Protein AF-A0A2R5LBJ6-F1 (afdb_monomer_lite)

Foldseek 3Di:
DVLQQWDWDADPQQKIFIWHQDPNDIDTPDIDDPSPFHWPDWDQPPNNQWMWTATPVRDIWIAGPVGHTPDD

Radius of gyration: 11.93 Å; chains: 1; bounding box: 28×23×32 Å

Structure (mmCIF, N/CA/C/O backbone):
data_AF-A0A2R5LBJ6-F1
#
_entry.id   AF-A0A2R5LBJ6-F1
#
loop_
_atom_site.group_PDB
_atom_site.id
_atom_site.type_symbol
_atom_site.label_atom_id
_atom_site.label_alt_id
_atom_site.label_comp_id
_atom_site.label_asym_id
_atom_site.label_entity_id
_atom_site.label_seq_id
_atom_site.pdbx_PDB_ins_code
_atom_site.Cartn_x
_atom_site.Cartn_y
_atom_site.Cartn_z
_atom_site.occupancy
_atom_site.B_iso_or_equiv
_atom_site.auth_seq_id
_atom_site.auth_comp_id
_atom_site.auth_asym_id
_atom_site.auth_atom_id
_atom_site.pdbx_PDB_model_num
ATOM 1 N N . ASN A 1 1 ? -7.367 -4.121 6.482 1.00 85.19 1 ASN A N 1
ATOM 2 C CA . ASN A 1 1 ? -6.532 -4.689 7.555 1.00 85.19 1 ASN A CA 1
ATOM 3 C C . ASN A 1 1 ? -7.309 -4.623 8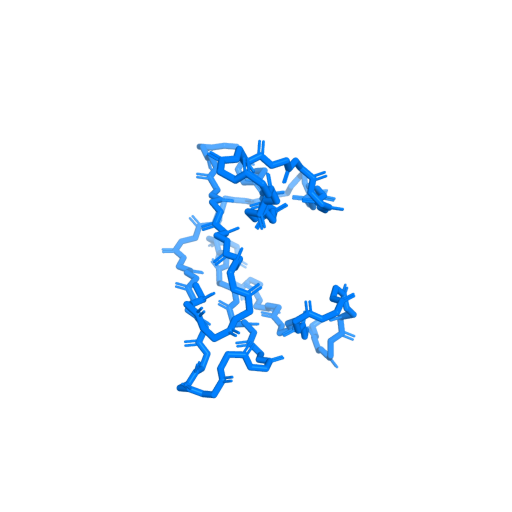.869 1.00 85.19 1 ASN A C 1
ATOM 5 O O . ASN A 1 1 ? -7.235 -3.632 9.588 1.00 85.19 1 ASN A O 1
ATOM 9 N N . THR A 1 2 ? -8.128 -5.640 9.143 1.00 86.00 2 THR A N 1
ATOM 10 C CA . THR A 1 2 ? -9.047 -5.660 10.297 1.00 86.00 2 THR A CA 1
ATOM 11 C C . THR A 1 2 ? -8.311 -5.721 11.634 1.00 86.00 2 THR A C 1
ATOM 13 O O . THR A 1 2 ? -8.756 -5.083 12.581 1.00 86.00 2 THR A O 1
ATOM 16 N N . HIS A 1 3 ? -7.158 -6.396 11.688 1.00 90.62 3 HIS A N 1
ATOM 17 C CA . HIS A 1 3 ? -6.317 -6.496 12.886 1.00 90.62 3 HIS A CA 1
ATOM 18 C C . HIS A 1 3 ? -5.873 -5.131 13.424 1.00 90.62 3 HIS A C 1
ATOM 20 O O . HIS A 1 3 ? -5.818 -4.938 14.633 1.00 90.62 3 HIS A O 1
ATOM 26 N N . PHE A 1 4 ? -5.611 -4.179 12.527 1.00 94.75 4 PHE A N 1
ATOM 27 C CA . PHE A 1 4 ? -5.135 -2.837 12.875 1.00 94.75 4 PHE A CA 1
ATOM 28 C C . PHE A 1 4 ? -6.191 -1.750 12.698 1.00 94.75 4 PHE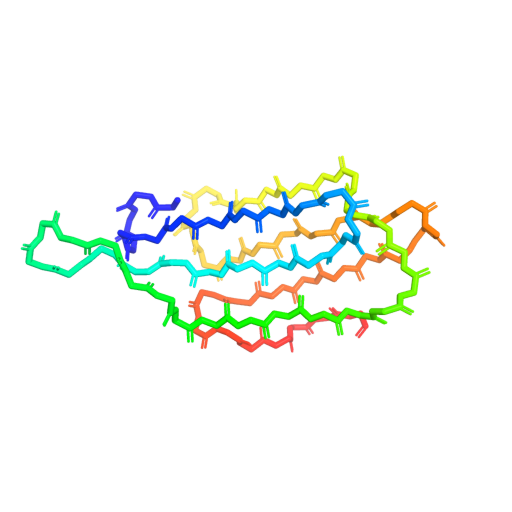 A C 1
ATOM 30 O O . PHE A 1 4 ? -5.888 -0.576 12.871 1.00 94.75 4 PHE A O 1
ATOM 37 N N . GLN A 1 5 ? -7.420 -2.126 12.328 1.00 96.00 5 GLN A N 1
ATOM 38 C CA . GLN A 1 5 ? -8.489 -1.182 11.992 1.00 96.00 5 GLN A CA 1
ATOM 39 C C . GLN A 1 5 ? -8.061 -0.162 10.920 1.00 96.00 5 GLN A C 1
ATOM 41 O O . GLN A 1 5 ? -8.435 1.010 10.961 1.00 96.00 5 GLN A O 1
ATOM 46 N N . LYS A 1 6 ? -7.271 -0.632 9.944 1.00 96.56 6 LYS A N 1
ATOM 47 C CA . LYS A 1 6 ? -6.781 0.173 8.823 1.00 96.56 6 LYS A CA 1
ATOM 48 C C . LYS A 1 6 ? -7.407 -0.248 7.503 1.00 96.56 6 LYS A C 1
ATOM 50 O O . LYS A 1 6 ? -7.590 -1.445 7.233 1.00 96.56 6 LYS A O 1
ATOM 55 N N . LEU A 1 7 ? -7.668 0.729 6.647 1.00 97.19 7 LEU A N 1
ATOM 56 C CA . LEU A 1 7 ? -8.082 0.547 5.258 1.00 97.19 7 LEU A CA 1
ATOM 57 C C . LEU A 1 7 ? -7.026 1.182 4.354 1.00 97.19 7 LEU A C 1
ATOM 59 O O . LEU A 1 7 ? -6.489 2.232 4.675 1.00 97.19 7 LEU A O 1
ATOM 63 N N . THR A 1 8 ? -6.722 0.554 3.224 1.00 97.88 8 THR A N 1
ATOM 64 C CA . THR A 1 8 ? -5.832 1.138 2.215 1.00 97.88 8 THR A CA 1
ATOM 65 C C . THR A 1 8 ? -6.594 1.222 0.912 1.00 97.88 8 THR A C 1
ATOM 67 O O . THR A 1 8 ? -7.159 0.221 0.471 1.00 97.88 8 THR A O 1
ATOM 70 N N . SER A 1 9 ? -6.620 2.405 0.315 1.00 98.19 9 SER A N 1
ATOM 71 C CA . SER A 1 9 ? -7.271 2.666 -0.966 1.00 98.19 9 SER A CA 1
ATOM 72 C C . SER A 1 9 ? -6.287 3.287 -1.945 1.00 98.19 9 SER A C 1
ATOM 74 O O . SER A 1 9 ? -5.324 3.932 -1.530 1.00 98.19 9 SER A O 1
ATOM 76 N N . SER A 1 10 ? -6.567 3.142 -3.238 1.00 98.31 10 SER A N 1
ATOM 77 C CA . SER A 1 10 ? -5.883 3.880 -4.295 1.00 98.31 10 SER A CA 1
ATOM 78 C C . SER A 1 10 ? -6.873 4.436 -5.312 1.00 98.31 10 SER A C 1
ATOM 80 O O . SER A 1 10 ? -7.927 3.834 -5.521 1.00 98.31 10 SER A O 1
ATOM 82 N N . ASP A 1 11 ? -6.528 5.544 -5.962 1.00 97.50 11 ASP A N 1
ATOM 83 C CA . ASP A 1 11 ? -7.326 6.136 -7.039 1.00 97.50 11 ASP A CA 1
ATOM 84 C C . ASP A 1 11 ? -6.747 5.859 -8.444 1.00 97.50 11 ASP A C 1
ATOM 86 O O . ASP A 1 11 ? -5.725 5.188 -8.613 1.00 97.50 11 ASP A O 1
ATOM 90 N N . GLN A 1 12 ? -7.412 6.406 -9.465 1.00 96.81 12 GLN A N 1
ATOM 91 C CA . GLN A 1 12 ? -7.023 6.291 -10.876 1.00 96.81 12 GLN A CA 1
ATOM 92 C C . GLN A 1 12 ? -5.699 6.988 -11.238 1.00 96.81 12 GLN A C 1
ATOM 94 O O . GLN A 1 12 ? -5.164 6.738 -12.314 1.00 96.81 12 GLN A O 1
ATOM 99 N N . ASN A 1 13 ? -5.170 7.851 -10.367 1.00 96.81 13 ASN A N 1
ATOM 100 C CA . ASN A 1 13 ? -3.903 8.558 -10.559 1.00 96.81 13 ASN A CA 1
ATOM 101 C C . ASN A 1 13 ? -2.742 7.880 -9.808 1.00 96.81 13 ASN A C 1
ATOM 103 O O . ASN A 1 13 ? -1.599 8.324 -9.906 1.00 96.81 13 ASN A O 1
ATOM 107 N N . GLY A 1 14 ? -3.016 6.806 -9.059 1.00 97.00 14 GLY A N 1
ATOM 108 C CA . GLY A 1 14 ? -2.026 6.120 -8.231 1.00 97.00 14 GLY A CA 1
ATOM 109 C C . GLY A 1 14 ? -1.7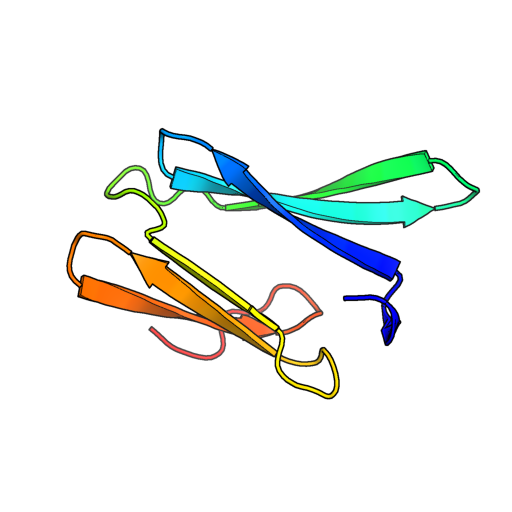94 6.770 -6.865 1.00 97.00 14 GLY A C 1
ATOM 110 O O . GLY A 1 14 ? -0.824 6.407 -6.193 1.00 97.00 14 GLY A O 1
ATOM 111 N N . LEU A 1 15 ? -2.662 7.696 -6.437 1.00 97.88 15 LEU A N 1
ATOM 112 C CA . LEU A 1 15 ? -2.673 8.207 -5.067 1.00 97.88 15 LEU A CA 1
ATOM 113 C C . LEU A 1 15 ? -3.099 7.080 -4.133 1.00 97.88 15 LEU A C 1
ATOM 115 O O . LEU A 1 15 ? -4.134 6.460 -4.358 1.00 97.88 15 LEU A O 1
ATOM 119 N N . ILE A 1 16 ? -2.325 6.837 -3.080 1.00 98.12 16 ILE A N 1
ATOM 120 C CA . ILE A 1 16 ? -2.644 5.865 -2.036 1.00 98.12 16 ILE A CA 1
ATOM 121 C C . ILE A 1 16 ? -2.963 6.615 -0.751 1.00 98.12 16 ILE A C 1
ATOM 123 O O . ILE A 1 16 ? -2.197 7.489 -0.341 1.00 98.12 16 ILE A O 1
ATOM 127 N N . ILE A 1 17 ? -4.054 6.222 -0.096 1.00 98.06 17 ILE A N 1
ATOM 128 C CA . ILE A 1 17 ? -4.413 6.692 1.243 1.00 98.06 17 ILE A CA 1
ATOM 129 C C . ILE A 1 17 ? -4.510 5.483 2.169 1.00 98.06 17 ILE A C 1
ATOM 131 O O . ILE A 1 17 ? -5.179 4.490 1.859 1.00 98.06 17 ILE A O 1
ATOM 135 N N . VAL A 1 18 ? -3.831 5.568 3.309 1.00 97.44 18 VAL A N 1
ATOM 136 C CA . VAL A 1 18 ? -4.056 4.682 4.450 1.00 97.44 18 VAL A CA 1
ATOM 137 C C . VAL A 1 18 ? -4.963 5.408 5.426 1.00 97.44 18 VAL A C 1
ATOM 139 O O . VAL A 1 18 ? -4.665 6.520 5.854 1.00 97.44 18 VAL A O 1
ATOM 142 N N . TRP A 1 19 ? -6.071 4.762 5.759 1.00 97.69 19 TRP A N 1
ATOM 143 C CA . TRP A 1 19 ? -7.074 5.256 6.683 1.00 97.69 19 TRP A CA 1
ATOM 144 C C . TRP A 1 19 ? -6.982 4.502 8.002 1.00 97.69 19 TRP A C 1
ATOM 146 O O . TRP A 1 19 ? -6.828 3.277 7.999 1.00 97.69 19 TRP A O 1
ATOM 156 N N . MET A 1 20 ? -7.184 5.208 9.109 1.00 96.88 20 MET A N 1
ATOM 157 C CA . MET A 1 20 ? -7.380 4.625 10.434 1.00 96.88 20 MET A CA 1
ATOM 158 C C . MET A 1 20 ? -8.826 4.820 10.890 1.00 96.88 20 MET A C 1
ATOM 160 O O . MET A 1 20 ? -9.383 5.914 10.769 1.00 96.88 20 MET A O 1
ATOM 164 N N . LEU A 1 21 ? -9.447 3.768 11.420 1.00 96.06 21 LEU A N 1
ATOM 165 C CA . LEU A 1 21 ? -10.747 3.876 12.071 1.00 96.06 21 LEU A CA 1
ATOM 166 C C . LEU A 1 21 ? -10.528 4.302 13.522 1.00 96.06 21 LEU A C 1
ATOM 168 O O . LEU A 1 21 ? -9.924 3.581 14.312 1.00 96.06 21 LEU A O 1
ATOM 172 N N . TYR A 1 22 ? -11.045 5.466 13.890 1.00 93.56 22 TYR A N 1
ATOM 173 C CA . TYR A 1 22 ? -10.973 5.983 15.249 1.00 93.56 22 TYR A CA 1
ATOM 174 C C . TYR A 1 22 ? -12.352 6.467 15.687 1.00 93.56 22 TYR A C 1
ATOM 176 O O . TYR A 1 22 ? -12.984 7.278 15.017 1.00 93.56 22 TYR A O 1
ATOM 184 N N . LYS A 1 23 ? -12.849 5.943 16.815 1.00 95.06 23 LYS A N 1
ATOM 185 C CA . LYS A 1 23 ? -14.165 6.301 17.384 1.00 95.06 23 LYS A CA 1
ATOM 186 C C . LYS A 1 23 ? -15.326 6.253 16.369 1.00 95.06 23 LYS A C 1
ATOM 188 O O . LYS A 1 23 ? -16.221 7.088 16.409 1.00 95.06 23 LYS A O 1
ATOM 193 N N . GLY A 1 24 ? -15.313 5.263 15.474 1.00 95.25 24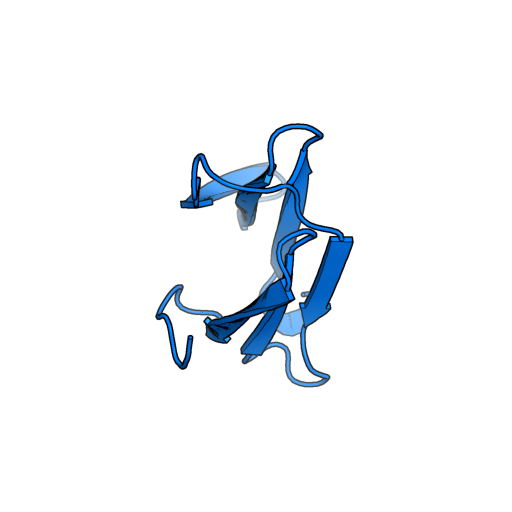 GLY A N 1
ATOM 194 C CA . GLY A 1 24 ? -16.369 5.059 14.473 1.00 95.25 24 GLY A CA 1
ATOM 195 C C . GLY A 1 24 ? -16.234 5.899 13.199 1.00 95.25 24 GLY A C 1
ATOM 196 O O . GLY A 1 24 ? -17.066 5.756 12.308 1.00 95.25 24 GLY A O 1
ATOM 197 N N . SER A 1 25 ? -15.180 6.709 13.080 1.00 97.12 25 SER A N 1
ATOM 198 C CA . SER A 1 25 ? -14.910 7.549 11.910 1.00 97.12 25 SER A CA 1
ATOM 199 C C . SER A 1 25 ? -13.568 7.196 11.273 1.00 97.12 25 SER A C 1
ATOM 201 O O . SER A 1 25 ? -12.615 6.845 11.968 1.00 97.12 25 SER A O 1
ATOM 203 N N . TRP A 1 26 ? -13.490 7.285 9.946 1.00 97.06 26 TRP A N 1
ATOM 204 C CA . TRP A 1 26 ? -12.250 7.077 9.199 1.00 97.06 26 TRP A CA 1
ATOM 205 C C . TRP A 1 26 ? -11.468 8.383 9.071 1.00 97.06 26 TRP A C 1
ATOM 207 O O . TRP A 1 26 ? -12.039 9.412 8.715 1.00 97.06 26 TRP A O 1
ATOM 217 N N . TYR A 1 27 ? -10.165 8.315 9.332 1.00 97.25 27 TYR A N 1
ATOM 218 C CA . TYR A 1 27 ? -9.233 9.435 9.219 1.00 97.25 27 TYR A CA 1
ATOM 219 C C . TYR A 1 27 ? -8.067 9.064 8.314 1.00 97.25 27 TYR A C 1
ATOM 221 O O . TYR A 1 27 ? -7.616 7.919 8.330 1.00 97.25 27 TYR A O 1
ATOM 229 N N . GLU A 1 28 ? -7.571 10.034 7.555 1.00 97.31 28 GLU A N 1
ATOM 230 C CA . GLU A 1 28 ? -6.353 9.896 6.759 1.00 97.31 28 GLU A CA 1
ATOM 231 C C . GLU A 1 28 ? -5.147 9.804 7.698 1.00 97.31 28 GLU A C 1
ATOM 233 O O . GLU A 1 28 ? -4.863 10.724 8.461 1.00 97.31 28 GLU A O 1
ATOM 238 N N . GLU A 1 29 ? -4.450 8.675 7.664 1.00 95.75 29 GLU A N 1
ATOM 239 C CA . GLU A 1 29 ? -3.254 8.438 8.473 1.00 95.75 29 GLU A CA 1
ATOM 240 C C . GLU A 1 29 ? -1.980 8.684 7.660 1.00 95.75 29 GLU A C 1
ATOM 242 O O . GLU A 1 29 ? -1.022 9.276 8.151 1.00 95.75 29 GLU A O 1
ATOM 247 N N . MET A 1 30 ? -1.965 8.234 6.403 1.00 95.06 30 MET A N 1
ATOM 248 C CA . MET A 1 30 ? -0.825 8.390 5.503 1.00 95.06 30 MET A CA 1
ATOM 249 C C . MET A 1 30 ? -1.297 8.584 4.068 1.00 95.06 30 MET A C 1
ATOM 251 O O . MET A 1 30 ? -2.229 7.920 3.611 1.00 95.06 30 MET A O 1
ATOM 255 N N . ILE A 1 31 ? -0.585 9.441 3.341 1.00 96.19 31 ILE A N 1
ATOM 256 C CA . ILE A 1 31 ? -0.772 9.659 1.911 1.00 96.19 31 ILE A CA 1
ATOM 257 C C . ILE A 1 31 ? 0.541 9.334 1.205 1.00 96.19 31 ILE A C 1
ATOM 259 O O . ILE A 1 31 ? 1.592 9.866 1.559 1.00 96.19 31 ILE A O 1
ATOM 263 N N . ASN A 1 32 ? 0.481 8.477 0.189 1.00 94.62 32 ASN A N 1
ATOM 264 C CA . ASN A 1 32 ? 1.619 8.179 -0.668 1.00 94.62 32 ASN A CA 1
ATOM 265 C C . ASN A 1 32 ? 1.249 8.447 -2.123 1.00 94.62 32 ASN A C 1
ATOM 267 O O . ASN A 1 32 ? 0.354 7.813 -2.680 1.00 94.62 32 ASN A O 1
ATOM 271 N N . ASN A 1 33 ? 1.980 9.366 -2.744 1.00 94.69 33 ASN A N 1
ATOM 272 C CA . ASN A 1 33 ? 1.823 9.684 -4.150 1.00 94.69 33 ASN A CA 1
ATOM 273 C C . ASN A 1 33 ? 3.176 9.596 -4.849 1.00 94.69 33 ASN A C 1
ATOM 275 O O . ASN A 1 33 ? 4.076 10.400 -4.609 1.00 94.69 33 ASN A O 1
ATOM 279 N N . ARG A 1 34 ? 3.308 8.609 -5.735 1.00 93.81 34 ARG A N 1
ATOM 280 C CA . ARG A 1 34 ? 4.538 8.396 -6.498 1.00 93.81 34 ARG A CA 1
ATOM 281 C C . ARG A 1 34 ? 4.614 9.277 -7.751 1.00 93.81 34 ARG A C 1
ATOM 283 O O . ARG A 1 34 ? 5.682 9.347 -8.347 1.00 93.81 34 ARG A O 1
ATOM 290 N N . ASN A 1 35 ? 3.507 9.914 -8.156 1.00 94.62 35 ASN A N 1
ATOM 291 C CA . ASN A 1 35 ? 3.386 10.776 -9.343 1.00 94.62 35 ASN A CA 1
ATOM 292 C C . ASN A 1 35 ? 4.020 10.178 -10.615 1.00 94.62 35 ASN A C 1
ATOM 294 O O . ASN A 1 35 ? 4.600 10.893 -11.428 1.00 94.62 35 ASN A O 1
ATOM 298 N N . LYS A 1 36 ? 3.972 8.848 -10.760 1.00 95.44 36 LYS A N 1
ATOM 299 C CA . LYS A 1 36 ? 4.719 8.132 -11.806 1.00 95.44 36 LYS A CA 1
ATOM 300 C C . LYS A 1 36 ? 3.922 7.037 -12.497 1.00 95.44 36 LYS A C 1
ATOM 302 O O . LYS A 1 36 ? 4.067 6.853 -13.697 1.00 95.44 36 LYS A O 1
ATOM 307 N N . SER A 1 37 ? 3.128 6.281 -11.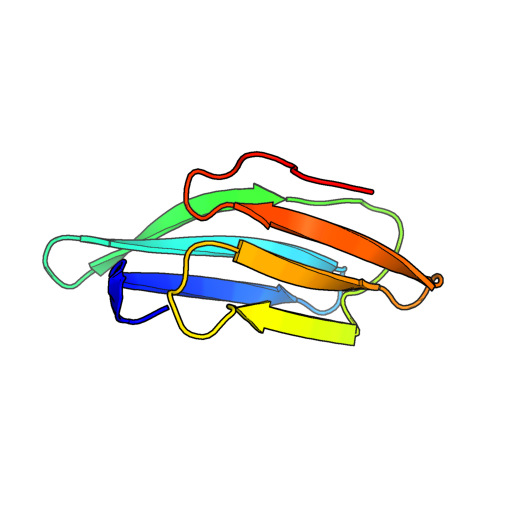748 1.00 97.19 37 SER A N 1
ATOM 308 C CA . SER A 1 37 ? 2.358 5.161 -12.280 1.00 97.19 37 SER A CA 1
ATOM 309 C C . SER A 1 37 ? 1.168 4.861 -11.375 1.00 97.19 37 SER A C 1
ATOM 311 O O . SER A 1 37 ? 1.155 5.265 -10.209 1.00 97.19 37 SER A O 1
ATOM 313 N N . VAL A 1 38 ? 0.189 4.146 -11.918 1.00 98.19 38 VAL A N 1
ATOM 314 C CA . VAL A 1 38 ? -1.033 3.745 -11.221 1.00 98.19 38 VAL A CA 1
ATOM 315 C C . VAL A 1 38 ? -0.839 2.422 -10.488 1.00 98.19 38 VAL A C 1
ATOM 317 O O . VAL A 1 38 ? -0.029 1.578 -10.882 1.00 98.19 38 VAL A O 1
ATOM 320 N N . VAL A 1 39 ? -1.597 2.233 -9.412 1.00 98.31 39 VAL A N 1
ATOM 321 C CA . VAL A 1 39 ? -1.598 0.989 -8.640 1.00 98.31 39 VAL A CA 1
ATOM 322 C C . VAL A 1 39 ? -2.436 -0.058 -9.369 1.00 98.31 39 VAL A C 1
ATOM 324 O O . VAL A 1 39 ? -3.593 0.189 -9.701 1.00 98.31 39 VAL A O 1
ATOM 327 N N . ARG A 1 40 ? -1.865 -1.242 -9.600 1.00 98.25 40 ARG A N 1
ATOM 328 C CA . ARG A 1 40 ? -2.560 -2.383 -10.221 1.00 98.25 40 ARG A CA 1
ATOM 329 C C . ARG A 1 40 ? -3.014 -3.428 -9.215 1.00 98.25 40 ARG A C 1
ATOM 331 O O . ARG A 1 40 ? -3.949 -4.172 -9.491 1.00 98.25 40 ARG A O 1
ATOM 338 N N . GLY A 1 41 ? -2.384 -3.475 -8.048 1.00 98.06 41 GLY A N 1
ATOM 339 C CA . GLY A 1 41 ? -2.764 -4.399 -6.992 1.00 98.06 41 GLY A CA 1
ATOM 340 C C . GLY A 1 41 ? -2.170 -4.005 -5.652 1.00 98.06 41 GLY A C 1
ATOM 341 O O . GLY A 1 41 ? -1.065 -3.466 -5.577 1.00 98.06 41 GLY A O 1
ATOM 342 N N . MET A 1 42 ? -2.919 -4.293 -4.593 1.00 97.69 42 MET A N 1
ATOM 343 C CA . MET A 1 42 ? -2.474 -4.141 -3.214 1.00 97.69 42 MET A CA 1
ATOM 344 C C . MET A 1 42 ? -2.982 -5.313 -2.396 1.00 97.69 42 MET A C 1
ATOM 346 O O . MET A 1 42 ? -4.140 -5.710 -2.529 1.00 97.69 42 MET A O 1
ATOM 350 N N . SER A 1 43 ? -2.135 -5.854 -1.531 1.00 98.12 43 SER A N 1
ATOM 351 C CA . SER A 1 43 ? -2.556 -6.890 -0.598 1.00 98.12 43 SER A CA 1
ATOM 352 C C . SER A 1 43 ? -1.793 -6.783 0.709 1.00 98.12 43 SER A C 1
ATOM 354 O O . SER A 1 43 ? -0.563 -6.707 0.722 1.00 98.12 43 SER A O 1
ATOM 356 N N . TRP A 1 44 ? -2.545 -6.769 1.805 1.00 98.12 44 TRP A N 1
ATOM 357 C CA . TRP A 1 44 ? -1.993 -6.982 3.134 1.00 98.12 44 TRP A CA 1
ATOM 358 C C . TRP A 1 44 ? -1.732 -8.475 3.320 1.00 98.12 44 TRP A C 1
ATOM 360 O O . TRP A 1 44 ? -2.545 -9.306 2.914 1.00 98.12 44 TRP A O 1
ATOM 370 N N . ASN A 1 45 ? -0.615 -8.823 3.949 1.00 97.19 45 ASN A N 1
ATOM 371 C CA . ASN A 1 45 ? -0.366 -10.202 4.347 1.00 97.19 45 ASN A CA 1
ATOM 372 C C . ASN A 1 45 ? -1.323 -10.633 5.480 1.00 97.19 45 ASN A C 1
ATOM 374 O O . ASN A 1 45 ? -2.019 -9.813 6.078 1.00 97.19 45 ASN A O 1
ATOM 378 N N . ALA A 1 46 ? -1.359 -11.936 5.771 1.00 96.81 46 ALA A N 1
ATOM 379 C CA . ALA A 1 46 ? -2.354 -12.528 6.671 1.00 96.81 46 ALA A CA 1
ATOM 380 C C . ALA A 1 46 ? -2.362 -11.927 8.089 1.00 96.81 46 ALA A C 1
ATOM 382 O O . ALA A 1 46 ? -3.425 -11.790 8.682 1.00 96.81 46 ALA A O 1
ATOM 383 N N . ASP A 1 47 ? -1.195 -11.546 8.616 1.00 96.88 47 ASP A N 1
ATOM 384 C CA . ASP A 1 47 ? -1.068 -10.916 9.937 1.00 96.88 47 ASP A CA 1
ATOM 385 C C . ASP A 1 47 ? -1.249 -9.385 9.908 1.00 96.88 47 ASP A C 1
ATOM 387 O O . ASP A 1 47 ? -1.220 -8.740 10.954 1.00 96.88 47 ASP A O 1
ATOM 391 N N . GLY A 1 48 ? -1.429 -8.790 8.725 1.00 97.19 48 GLY A N 1
ATOM 392 C CA . GLY A 1 48 ? -1.599 -7.353 8.540 1.00 97.19 48 GLY A CA 1
ATOM 393 C C . GLY A 1 48 ? -0.353 -6.510 8.824 1.00 97.19 48 GLY A C 1
ATOM 394 O O . GLY A 1 48 ? -0.477 -5.290 8.885 1.00 97.19 48 GLY A O 1
ATOM 395 N N . GLN A 1 49 ? 0.828 -7.104 9.004 1.00 97.75 49 GLN A N 1
ATOM 396 C CA . GLN A 1 49 ? 2.070 -6.379 9.302 1.00 97.75 49 GLN A CA 1
ATOM 397 C C . GLN A 1 49 ? 2.689 -5.726 8.073 1.00 97.75 49 GLN A C 1
ATOM 399 O O . GLN A 1 49 ? 3.445 -4.764 8.207 1.00 97.75 49 GLN A O 1
ATOM 404 N N . LYS A 1 50 ? 2.425 -6.273 6.884 1.00 98.06 50 LYS A N 1
ATOM 405 C CA . LYS A 1 50 ? 3.039 -5.847 5.627 1.00 98.06 50 LYS A CA 1
ATOM 406 C C . LYS A 1 50 ? 1.992 -5.696 4.541 1.00 98.06 50 LYS A C 1
ATOM 408 O O . LYS A 1 50 ? 1.058 -6.491 4.449 1.00 98.06 50 LYS A O 1
ATOM 413 N N . ILE A 1 51 ? 2.206 -4.725 3.670 1.00 98.31 51 ILE A N 1
ATOM 414 C CA . ILE A 1 51 ? 1.441 -4.547 2.443 1.00 98.31 51 ILE A CA 1
ATOM 415 C C . ILE A 1 51 ? 2.380 -4.644 1.246 1.00 98.31 51 ILE A C 1
ATOM 417 O O . ILE A 1 51 ? 3.446 -4.031 1.235 1.00 98.31 51 ILE A O 1
ATOM 421 N N . CYS A 1 52 ? 1.985 -5.422 0.243 1.00 98.44 52 CYS A N 1
ATOM 422 C CA . CYS A 1 52 ? 2.607 -5.419 -1.076 1.00 98.44 52 CYS A CA 1
ATOM 423 C C . CYS A 1 52 ? 1.772 -4.544 -2.012 1.00 98.44 52 CYS A C 1
ATOM 425 O O . CYS A 1 52 ? 0.546 -4.679 -2.044 1.00 98.44 52 CYS A O 1
ATOM 427 N N . ILE A 1 53 ? 2.432 -3.662 -2.759 1.00 98.38 53 ILE A N 1
ATOM 428 C CA . ILE A 1 53 ? 1.824 -2.741 -3.721 1.00 98.38 53 ILE A CA 1
ATOM 429 C C . ILE A 1 53 ? 2.545 -2.931 -5.053 1.00 98.38 53 ILE A C 1
ATOM 431 O O . ILE A 1 53 ? 3.765 -2.769 -5.120 1.00 98.38 53 ILE A O 1
ATOM 435 N N . VAL A 1 54 ? 1.799 -3.252 -6.107 1.00 98.38 54 VAL A N 1
ATOM 436 C CA . VAL A 1 54 ? 2.326 -3.414 -7.468 1.00 98.38 54 VAL A CA 1
ATOM 437 C C . VAL A 1 54 ? 1.780 -2.314 -8.375 1.00 98.38 54 VAL A C 1
ATOM 439 O O . VAL A 1 54 ? 0.581 -2.017 -8.364 1.00 98.38 54 VAL A O 1
ATOM 442 N N . TYR A 1 55 ? 2.666 -1.699 -9.151 1.00 98.50 55 TYR A N 1
ATOM 443 C CA . TYR A 1 55 ? 2.357 -0.605 -10.069 1.00 98.50 55 TYR A CA 1
ATOM 444 C C . TYR A 1 55 ? 2.382 -1.072 -11.522 1.00 98.50 55 TYR A C 1
ATOM 446 O O . TYR A 1 55 ? 3.003 -2.078 -11.865 1.00 98.50 55 TYR A O 1
ATOM 454 N N . ASP A 1 56 ? 1.731 -0.304 -12.391 1.00 98.38 56 ASP A N 1
ATOM 455 C CA . ASP A 1 56 ? 1.672 -0.590 -13.828 1.00 98.38 56 ASP A CA 1
ATOM 456 C C . ASP A 1 56 ? 3.032 -0.491 -14.532 1.00 98.38 56 ASP A C 1
ATOM 458 O O . ASP A 1 56 ? 3.271 -1.159 -15.530 1.00 98.38 56 ASP A O 1
ATOM 462 N N . ASP A 1 57 ? 3.952 0.315 -13.993 1.00 97.75 57 ASP A N 1
ATOM 463 C CA . ASP A 1 57 ? 5.316 0.467 -14.518 1.00 97.75 57 ASP A CA 1
ATOM 464 C C . ASP A 1 57 ? 6.262 -0.669 -14.086 1.00 97.75 57 ASP A C 1
ATOM 466 O O . ASP A 1 57 ? 7.474 -0.577 -14.281 1.00 97.75 57 ASP A O 1
ATOM 470 N N . GLY A 1 58 ? 5.725 -1.724 -13.465 1.00 97.56 58 GLY A N 1
ATOM 471 C CA . GLY A 1 58 ? 6.485 -2.857 -12.944 1.00 97.56 58 GLY A CA 1
ATOM 472 C C . GLY A 1 58 ? 7.158 -2.594 -11.596 1.00 97.56 58 GLY A C 1
ATOM 473 O O . GLY A 1 58 ? 7.793 -3.501 -11.057 1.00 97.56 58 GLY A O 1
ATOM 474 N N . ALA A 1 59 ? 7.028 -1.393 -11.018 1.00 97.50 59 ALA A N 1
ATOM 475 C CA . ALA A 1 59 ? 7.531 -1.138 -9.675 1.00 97.50 59 ALA A CA 1
ATOM 476 C C . ALA A 1 59 ? 6.723 -1.922 -8.634 1.00 97.50 59 ALA A C 1
ATOM 478 O O . ALA A 1 59 ? 5.499 -2.042 -8.719 1.00 97.50 59 ALA A O 1
ATOM 479 N N . VAL A 1 60 ? 7.416 -2.409 -7.609 1.00 97.81 60 VAL A N 1
ATOM 480 C CA . VAL A 1 60 ? 6.807 -3.094 -6.470 1.00 97.81 60 VAL A CA 1
ATOM 481 C C . VAL A 1 60 ? 7.346 -2.471 -5.191 1.00 97.81 60 VAL A C 1
ATOM 483 O O . VAL A 1 60 ? 8.538 -2.191 -5.081 1.00 97.81 60 VAL A O 1
ATOM 486 N N . ILE A 1 61 ? 6.461 -2.216 -4.235 1.00 97.38 61 ILE A N 1
ATOM 487 C CA . ILE A 1 61 ? 6.805 -1.680 -2.918 1.00 97.38 61 ILE A CA 1
ATOM 488 C C . ILE A 1 61 ? 6.272 -2.634 -1.860 1.00 97.38 61 ILE A C 1
ATOM 490 O O . ILE A 1 61 ? 5.135 -3.102 -1.951 1.00 97.38 61 ILE A O 1
ATOM 494 N N . VAL A 1 62 ? 7.082 -2.879 -0.832 1.00 98.12 62 VAL A N 1
ATOM 495 C CA . VAL A 1 62 ? 6.623 -3.520 0.400 1.00 98.12 62 VAL A CA 1
ATOM 496 C C . VAL A 1 62 ? 6.712 -2.505 1.530 1.00 98.12 62 VAL A C 1
ATOM 498 O O . VAL A 1 62 ? 7.794 -1.996 1.826 1.00 98.12 62 VAL A O 1
ATOM 501 N N . GLY A 1 63 ? 5.574 -2.207 2.149 1.00 97.62 63 GLY A N 1
ATOM 502 C CA . GLY A 1 63 ? 5.470 -1.339 3.321 1.00 97.62 63 GLY A CA 1
ATOM 503 C C . GLY A 1 63 ? 5.053 -2.115 4.565 1.00 97.62 63 GLY A C 1
ATOM 504 O O . GLY A 1 63 ? 4.505 -3.214 4.455 1.00 97.62 63 GLY A O 1
ATOM 505 N N . SER A 1 64 ? 5.292 -1.554 5.743 1.00 97.31 64 SER A N 1
ATOM 506 C CA . SER A 1 64 ? 4.794 -2.060 7.023 1.00 97.31 64 SER A CA 1
ATOM 507 C C . SER A 1 64 ? 3.557 -1.305 7.502 1.00 97.31 64 SER A C 1
ATOM 509 O O . SER A 1 64 ? 3.220 -0.219 7.030 1.00 97.31 64 SER A O 1
ATOM 511 N N . VAL A 1 65 ? 2.864 -1.899 8.473 1.00 96.69 65 VAL A N 1
ATOM 512 C CA . VAL A 1 65 ? 1.641 -1.350 9.074 1.00 96.69 65 VAL A CA 1
ATOM 513 C C . VAL A 1 65 ? 1.835 -0.011 9.787 1.00 96.69 65 VAL A C 1
ATOM 515 O O . VAL A 1 65 ? 0.886 0.759 9.909 1.00 96.69 65 VAL A O 1
ATOM 518 N N . ASP A 1 66 ? 3.053 0.285 10.226 1.00 94.81 66 ASP A N 1
ATOM 519 C CA . ASP A 1 66 ? 3.459 1.556 10.834 1.00 94.81 66 ASP A CA 1
ATOM 520 C C . ASP A 1 66 ? 3.845 2.634 9.799 1.00 94.81 66 ASP A C 1
ATOM 522 O O . ASP A 1 66 ? 4.204 3.743 10.180 1.00 94.81 66 ASP A O 1
ATOM 526 N N . GLY A 1 67 ? 3.750 2.330 8.499 1.00 93.06 67 GLY A N 1
ATOM 527 C CA . GLY A 1 67 ? 4.031 3.268 7.411 1.00 93.06 67 GLY A CA 1
ATOM 528 C C . GLY A 1 67 ? 5.472 3.248 6.896 1.00 93.06 67 GLY A C 1
ATOM 529 O O . GLY A 1 67 ? 5.787 3.993 5.968 1.00 93.06 67 GLY A O 1
ATOM 530 N N . ASN A 1 68 ? 6.352 2.393 7.429 1.00 95.12 68 ASN A N 1
ATOM 531 C CA . ASN A 1 68 ? 7.726 2.305 6.933 1.00 95.12 68 ASN A CA 1
ATOM 532 C C . ASN A 1 68 ? 7.817 1.555 5.594 1.00 95.12 68 ASN A C 1
ATOM 534 O O . ASN A 1 68 ? 7.130 0.563 5.346 1.00 95.12 68 ASN A O 1
ATOM 538 N N . ARG A 1 69 ? 8.722 2.003 4.717 1.00 95.25 69 ARG A N 1
ATOM 539 C CA . ARG A 1 69 ? 9.084 1.266 3.500 1.00 95.25 69 ARG A CA 1
ATOM 540 C C . ARG A 1 69 ? 10.098 0.183 3.853 1.00 95.25 69 ARG A C 1
ATOM 542 O O . ARG A 1 69 ? 11.214 0.495 4.253 1.00 95.25 69 ARG A O 1
ATOM 549 N N . ILE A 1 70 ? 9.717 -1.078 3.676 1.00 96.69 70 ILE A N 1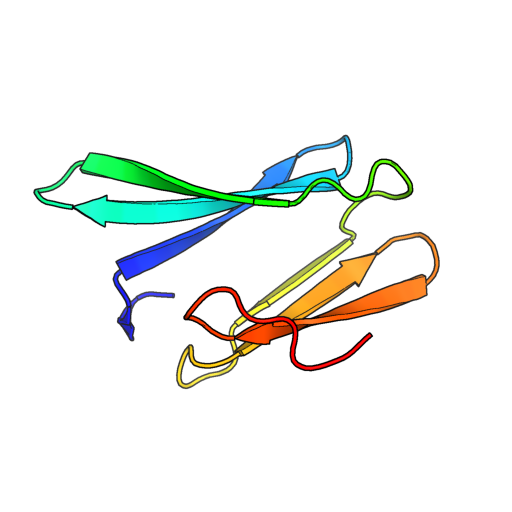
ATOM 550 C CA . ILE A 1 70 ? 10.589 -2.236 3.916 1.00 96.69 70 ILE A CA 1
ATOM 551 C C . ILE A 1 70 ? 11.477 -2.489 2.695 1.00 96.69 70 ILE A C 1
ATOM 553 O O . ILE A 1 70 ? 12.658 -2.796 2.839 1.00 96.69 70 ILE A O 1
ATOM 557 N N . TRP A 1 71 ? 10.910 -2.386 1.489 1.00 95.69 71 TRP A N 1
ATOM 558 C CA . TRP A 1 71 ? 11.625 -2.664 0.243 1.00 95.69 71 TRP A CA 1
ATOM 559 C C . TRP A 1 71 ? 11.028 -1.929 -0.968 1.00 95.69 71 TRP A C 1
ATOM 561 O O . TRP A 1 71 ? 9.852 -1.541 -0.970 1.00 95.69 71 TRP A O 1
ATOM 571 N N . GLY A 1 72 ? 11.862 -1.794 -2.005 1.00 87.25 72 GLY A N 1
ATOM 572 C CA . GLY A 1 72 ? 11.581 -1.188 -3.309 1.00 87.25 72 GLY A CA 1
ATOM 573 C C . GLY A 1 72 ? 12.217 0.176 -3.459 1.00 87.25 72 GLY A C 1
ATOM 574 O O . GLY A 1 72 ? 12.488 0.808 -2.419 1.00 87.25 72 GLY A O 1
#

Sequence (72 aa):
NTHFQKLTSSDQNGLIIVWMLYKGSWYEEMINNRNKSVVRGMSWNADGQKICIVYDDGAVIVGSVDGNRIWG

Secondary structure (DSSP, 8-state):
-GGGTEEEEE-TT-EEEEEEEETTEEEEEEEEE-SS--EEEEEE-TTSSEEEEEETTS-EEEEETTS-EEE-

InterPro domains:
  IPR015943 WD40/YVTN repeat-like-containing domain superfamily [G3DSA:2.130.10.10] (1-72)
  IPR036322 WD40-repeat-containing domain superfamily [SSF50978] (6-68)
  IPR039857 Intraflagellar transport protein 122/121 homolog [PTHR12764] (2-72)
  IPR056159 IFT121/TULP4, N-terminal [PF24797] (1-72)

pLDDT: mean 96.35, std 2.61, range [85.19, 98.5]

Organism: NCBI:txid34597